Protein AF-A0A9Q3PUR8-F1 (afdb_monomer)

Mean predicted aligned error: 8.45 Å

Solvent-accessible surface area (backbone atoms only — not comparable to full-atom values): 9361 Å² total; per-residue (Å²): 135,86,83,77,84,82,83,82,76,74,45,53,36,51,44,76,23,53,76,87,73,49,59,43,54,60,54,45,49,64,46,50,73,74,69,65,53,98,84,60,21,35,36,41,41,27,44,45,61,39,35,36,65,84,33,21,39,90,88,50,80,65,64,42,73,65,40,56,51,46,53,49,50,40,44,79,65,50,29,41,82,53,46,54,60,47,47,62,22,33,48,46,96,86,70,50,68,38,25,28,59,42,31,33,28,25,71,54,30,54,72,45,43,66,51,48,43,70,44,85,82,46,92,85,50,51,52,34,51,76,47,77,39,65,42,72,89,78,52,91,77,77,80,71,84,70,74,78,80,78,61,73,52,66,81,81,73,132

Organism: NCBI:txid1389203

InterPro domains:
  IPR005135 Endonuclease/exonuclease/phosphatase [PF14529] (13-131)
  IPR036691 Endonuclease/exonuclease/phosphatase superfamily [G3DSA:3.60.10.10] (1-133)
  IPR036691 Endonuclease/exonuclease/phosphatase superfamily [SSF56219] (8-136)

Secondary structure (DSSP, 8-state):
------PPP-EEEEEE--TTT-HHHHHHHHHHHHH--SSS-EEEEEE-----TTTSPTT-----HHHHHHHHHHHHTTEEE-SPTT--SEE-TTS-EE--EEEEEETTGGGTEEEEEEE---SS-SB-EEEEEE-GGGS----SS-------EES---

Radius of gyration: 16.86 Å; Cα contacts (8 Å, |Δi|>4): 275; chains: 1; bounding box: 52×32×46 Å

Sequence (158 aa):
MKIKEITQKLTLKSIYNPPSTFEAIETLHQKLITINTRDEPIILGMDSNLHHRLWNSKGYHHENSQARHLIQTCGSRGFKLISPRHVPTFLGPTGAAATIDLSWANNQALKLLSSSETQLKNHSSDHQSIILNPSLDKTAIQTKESHIKMRLDKLNEK

Structure (mmCIF, N/CA/C/O backbone):
data_AF-A0A9Q3PUR8-F1
#
_entry.id   AF-A0A9Q3PUR8-F1
#
loop_
_atom_site.group_PDB
_atom_site.id
_atom_site.type_symbol
_atom_site.label_atom_id
_atom_site.label_alt_id
_atom_site.label_comp_id
_atom_site.label_asym_id
_atom_site.label_entity_id
_atom_site.label_seq_id
_atom_site.pdbx_PDB_ins_code
_atom_site.Cartn_x
_atom_site.Cartn_y
_atom_site.Cartn_z
_atom_site.occupancy
_atom_site.B_iso_or_equiv
_atom_site.auth_seq_id
_atom_site.auth_comp_id
_atom_site.auth_asym_id
_atom_site.auth_atom_id
_atom_site.pdbx_PDB_model_num
ATOM 1 N N . MET A 1 1 ? -34.869 13.297 24.226 1.00 44.16 1 MET A N 1
ATOM 2 C CA . MET A 1 1 ? -33.989 12.193 23.782 1.00 44.16 1 MET A CA 1
ATOM 3 C C . MET A 1 1 ? -32.744 12.810 23.151 1.00 44.16 1 MET A C 1
ATOM 5 O O . MET A 1 1 ? -32.886 13.482 22.141 1.00 44.16 1 MET A O 1
ATOM 9 N N . LYS A 1 2 ? -31.560 12.710 23.775 1.00 37.75 2 LYS A N 1
ATOM 10 C CA . LYS A 1 2 ? -30.312 13.221 23.175 1.00 37.75 2 LYS A CA 1
ATOM 11 C C . LYS A 1 2 ? -29.783 12.162 22.212 1.00 37.75 2 LYS A C 1
ATOM 13 O O . LYS A 1 2 ? -29.414 11.079 22.656 1.00 37.75 2 LYS A O 1
ATOM 18 N N . ILE A 1 3 ? -29.776 12.463 20.917 1.00 45.84 3 ILE A N 1
ATOM 19 C CA . ILE A 1 3 ? -29.067 11.646 19.931 1.00 45.84 3 ILE A CA 1
ATOM 20 C C . ILE A 1 3 ? -27.580 11.810 20.244 1.00 45.84 3 ILE A C 1
ATOM 22 O O . ILE A 1 3 ? -27.059 12.923 20.244 1.00 45.84 3 ILE A O 1
ATOM 26 N N . LYS A 1 4 ? -26.923 10.711 20.616 1.00 44.47 4 LYS A N 1
ATOM 27 C CA . LYS A 1 4 ? -25.485 10.693 20.870 1.00 44.47 4 LYS A CA 1
ATOM 28 C C . LYS A 1 4 ? -24.811 10.562 19.511 1.00 44.47 4 LYS A C 1
ATOM 30 O O . LYS A 1 4 ? -24.944 9.528 18.864 1.00 44.47 4 LYS A O 1
ATOM 35 N N . GLU A 1 5 ? -24.157 11.621 19.059 1.00 52.34 5 GLU A N 1
ATOM 36 C CA . GLU A 1 5 ? -23.363 11.587 17.837 1.00 52.34 5 GLU A CA 1
ATOM 37 C C . GLU A 1 5 ? -22.209 10.592 18.037 1.00 52.34 5 GLU A C 1
ATOM 39 O O . GLU A 1 5 ? -21.420 10.718 18.976 1.00 52.34 5 GLU A O 1
ATOM 44 N N . ILE A 1 6 ? -22.164 9.541 17.216 1.00 56.09 6 ILE A N 1
ATOM 45 C CA . ILE A 1 6 ? -21.069 8.567 17.225 1.00 56.09 6 ILE A CA 1
ATOM 46 C C . ILE A 1 6 ? -20.087 9.008 16.146 1.00 56.09 6 ILE A C 1
ATOM 48 O O . ILE A 1 6 ? -20.258 8.704 14.968 1.00 56.09 6 ILE A O 1
ATOM 52 N N . THR A 1 7 ? -19.056 9.744 16.549 1.00 63.28 7 THR A N 1
ATOM 53 C CA . THR A 1 7 ? -17.938 10.085 15.669 1.00 63.28 7 THR A CA 1
ATOM 54 C C . THR A 1 7 ? -16.957 8.919 15.638 1.00 63.28 7 THR A C 1
ATOM 56 O O . THR A 1 7 ? -16.411 8.533 16.673 1.00 63.28 7 THR A O 1
ATOM 59 N N . GLN A 1 8 ? -16.704 8.362 14.455 1.00 68.38 8 GLN A N 1
ATOM 60 C CA . GLN A 1 8 ? -15.686 7.332 14.275 1.00 68.38 8 GLN A CA 1
ATOM 61 C C . GLN A 1 8 ? -14.421 7.950 13.677 1.00 68.38 8 GLN A C 1
ATOM 63 O O . GLN A 1 8 ? -14.462 8.588 12.628 1.00 68.38 8 GLN A O 1
ATOM 68 N N . LYS A 1 9 ? -13.290 7.784 14.367 1.00 80.31 9 LYS A N 1
ATOM 69 C CA . LYS A 1 9 ? -11.983 8.275 13.921 1.00 80.31 9 LYS A CA 1
ATOM 70 C C . LYS A 1 9 ? -11.337 7.254 12.983 1.00 80.31 9 LYS A C 1
ATOM 72 O O . LYS A 1 9 ? -11.272 6.075 13.317 1.00 80.31 9 LYS A O 1
ATOM 77 N N . LEU A 1 10 ? -10.820 7.722 11.850 1.00 85.06 10 LEU A N 1
ATOM 78 C CA . LEU A 1 10 ? -9.977 6.959 10.931 1.00 85.06 10 LEU A CA 1
ATOM 79 C C . LEU A 1 10 ? -8.599 7.617 10.864 1.00 85.06 10 LEU A C 1
ATOM 81 O O . LEU A 1 10 ? -8.502 8.825 10.648 1.00 85.06 10 LEU A O 1
ATOM 85 N N . THR A 1 11 ? -7.544 6.826 11.035 1.00 88.75 11 THR A N 1
ATOM 86 C CA . THR A 1 11 ? -6.159 7.302 10.984 1.00 88.75 11 THR A CA 1
ATOM 87 C C . THR A 1 11 ? -5.502 6.882 9.676 1.00 88.75 11 THR A C 1
ATOM 89 O O . THR A 1 11 ? -5.469 5.701 9.335 1.00 88.75 11 THR A O 1
ATOM 92 N N . LEU A 1 12 ? -4.950 7.857 8.952 1.00 89.62 12 LEU A N 1
ATOM 93 C CA . LEU A 1 12 ? -4.173 7.643 7.734 1.00 89.62 12 LEU A CA 1
ATOM 94 C C . LEU A 1 12 ? -2.696 7.907 8.024 1.00 89.62 12 LEU A C 1
ATOM 96 O O . LEU A 1 12 ? -2.339 8.979 8.508 1.00 89.62 12 LEU A O 1
ATOM 100 N N . LYS A 1 13 ? -1.834 6.948 7.695 1.00 90.12 13 LYS A N 1
ATOM 101 C CA . LYS A 1 13 ? -0.378 7.104 7.763 1.00 90.12 13 LYS A CA 1
ATOM 102 C C . LYS A 1 13 ? 0.197 7.039 6.358 1.00 90.12 13 LYS A C 1
ATOM 104 O O . LYS A 1 13 ? -0.084 6.090 5.632 1.00 90.12 13 LYS A O 1
ATOM 109 N N . SER A 1 14 ? 0.981 8.049 5.993 1.00 91.31 14 SER A N 1
ATOM 110 C CA . SER A 1 14 ? 1.667 8.122 4.702 1.00 91.31 14 SER A CA 1
ATOM 111 C C . SER A 1 14 ? 3.110 7.645 4.850 1.00 91.31 14 SER A C 1
ATOM 113 O O . SER A 1 14 ? 3.808 8.037 5.792 1.00 91.31 14 SER A O 1
ATOM 115 N N . ILE A 1 15 ? 3.538 6.772 3.943 1.00 92.81 15 ILE A N 1
ATOM 116 C CA . ILE A 1 15 ? 4.859 6.147 3.928 1.00 92.81 15 ILE A CA 1
ATOM 117 C C . ILE A 1 15 ? 5.484 6.400 2.560 1.00 92.81 15 ILE A C 1
ATOM 119 O O . ILE A 1 15 ? 4.868 6.155 1.529 1.00 92.81 15 ILE A O 1
ATOM 123 N N . TYR A 1 16 ? 6.727 6.857 2.558 1.00 93.81 16 TYR A N 1
ATOM 124 C CA . TYR A 1 16 ? 7.544 6.914 1.355 1.00 93.81 16 TYR A CA 1
ATOM 125 C C . TYR A 1 16 ? 8.736 5.989 1.551 1.00 93.81 16 TYR A C 1
ATOM 127 O O . TYR A 1 16 ? 9.491 6.158 2.515 1.00 93.81 16 TYR A O 1
ATOM 135 N N . ASN A 1 17 ? 8.875 5.006 0.667 1.00 94.06 17 ASN A N 1
ATOM 136 C CA . ASN A 1 17 ? 9.974 4.058 0.676 1.00 94.06 17 ASN A CA 1
ATOM 137 C C . ASN A 1 17 ? 10.924 4.368 -0.489 1.00 94.06 17 ASN A C 1
ATOM 139 O O . ASN A 1 17 ? 10.534 4.161 -1.636 1.00 94.06 17 ASN A O 1
ATOM 143 N N . PRO A 1 18 ? 12.153 4.853 -0.238 1.00 91.06 18 PRO A N 1
ATOM 144 C CA . PRO A 1 18 ? 13.065 5.228 -1.313 1.00 91.06 18 PRO A CA 1
ATOM 145 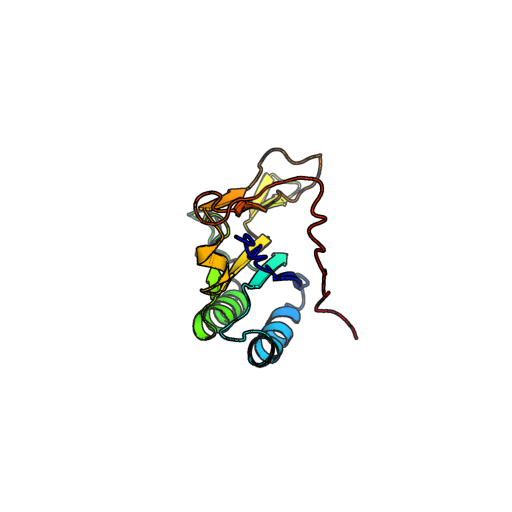C C . PRO A 1 18 ? 13.417 4.033 -2.222 1.00 91.06 18 PRO A C 1
ATOM 147 O O . PRO A 1 18 ? 13.729 2.957 -1.698 1.00 91.06 18 PRO A O 1
ATOM 150 N N . PRO A 1 19 ? 13.453 4.211 -3.558 1.00 88.19 19 PRO A N 1
ATOM 151 C CA . PRO A 1 19 ? 13.620 3.117 -4.525 1.00 88.19 19 PRO A CA 1
ATOM 152 C C . PRO A 1 19 ? 14.977 2.400 -4.468 1.00 88.19 19 PRO A C 1
ATOM 154 O O . PRO A 1 19 ? 15.106 1.299 -4.995 1.00 88.19 19 PRO A O 1
ATOM 157 N N . SER A 1 20 ? 15.993 3.005 -3.843 1.00 87.56 20 SER A N 1
ATOM 158 C CA . SER A 1 20 ? 17.355 2.450 -3.800 1.00 87.56 20 SER A CA 1
ATOM 159 C C . SER A 1 20 ? 17.685 1.709 -2.505 1.00 87.56 20 SER A C 1
ATOM 161 O O . SER A 1 20 ? 18.515 0.804 -2.518 1.00 87.56 20 SER A O 1
ATOM 163 N N . THR A 1 21 ? 17.090 2.104 -1.376 1.00 88.75 21 THR A N 1
ATOM 164 C CA . THR A 1 21 ? 17.478 1.597 -0.044 1.00 88.75 21 THR A CA 1
ATOM 165 C C . THR A 1 21 ? 16.411 0.718 0.590 1.00 88.75 21 THR A C 1
ATOM 167 O O . THR A 1 21 ? 16.736 -0.176 1.367 1.00 88.75 21 THR A O 1
ATOM 170 N N . PHE A 1 22 ? 15.139 0.966 0.270 1.00 90.44 22 PHE A N 1
ATOM 171 C CA . PHE A 1 22 ? 13.982 0.312 0.875 1.00 90.44 22 PHE A CA 1
ATOM 172 C C . PHE A 1 22 ? 13.940 0.347 2.421 1.00 90.44 22 PHE A C 1
ATOM 174 O O . PHE A 1 22 ? 13.305 -0.496 3.060 1.00 90.44 22 PHE A O 1
ATOM 181 N N . GLU A 1 23 ? 14.616 1.320 3.040 1.00 88.88 23 GLU A N 1
ATOM 182 C CA . GLU A 1 23 ? 14.799 1.412 4.499 1.00 88.88 23 GLU A CA 1
ATOM 183 C C . GLU A 1 23 ? 13.487 1.639 5.272 1.00 88.88 23 GLU A C 1
ATOM 185 O O . GLU A 1 23 ? 13.380 1.310 6.460 1.00 88.88 23 GLU A O 1
ATOM 190 N N . ALA A 1 24 ? 12.452 2.156 4.601 1.00 90.19 24 ALA A N 1
ATOM 191 C CA . ALA A 1 24 ? 11.165 2.406 5.237 1.00 90.19 24 ALA A CA 1
ATOM 192 C C . ALA A 1 24 ? 10.452 1.100 5.619 1.00 90.19 24 ALA A C 1
ATOM 194 O O . ALA A 1 24 ? 9.626 1.113 6.529 1.00 90.19 24 ALA A O 1
ATOM 195 N N . ILE A 1 25 ? 10.782 -0.032 4.982 1.00 90.75 25 ILE A N 1
ATOM 196 C CA . ILE A 1 25 ? 10.173 -1.335 5.291 1.00 90.75 25 ILE A CA 1
ATOM 197 C C . ILE A 1 25 ? 10.591 -1.837 6.672 1.00 90.75 25 ILE A C 1
ATOM 199 O O . ILE A 1 25 ? 9.741 -2.293 7.438 1.00 90.75 25 ILE A O 1
ATOM 203 N N . GLU A 1 26 ? 11.871 -1.705 7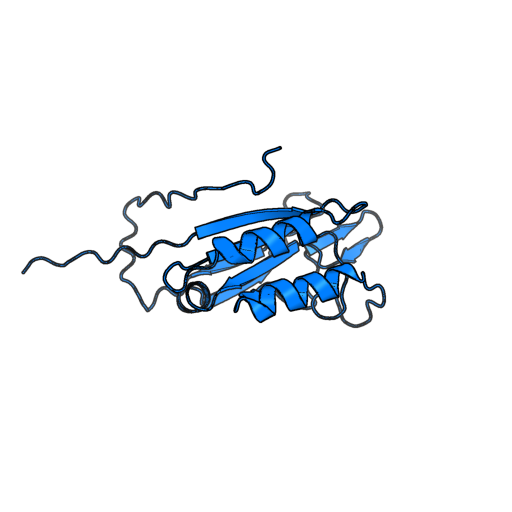.019 1.00 88.19 26 GLU A N 1
ATOM 204 C CA . GLU A 1 26 ? 12.362 -2.083 8.348 1.00 88.19 26 GLU A CA 1
ATOM 205 C C . GLU A 1 26 ? 11.801 -1.139 9.416 1.00 88.19 26 GLU A C 1
ATOM 207 O O . GLU A 1 26 ? 11.260 -1.574 10.432 1.00 88.19 26 GLU A O 1
ATOM 212 N N . THR A 1 27 ? 11.814 0.167 9.141 1.00 89.69 27 THR A N 1
ATOM 213 C CA . THR A 1 27 ? 11.205 1.163 10.034 1.00 89.69 27 THR A CA 1
ATOM 214 C C . THR A 1 27 ? 9.720 0.869 10.273 1.00 89.69 27 THR A C 1
ATOM 216 O O . THR A 1 27 ? 9.236 0.940 11.407 1.00 89.69 27 THR A O 1
ATOM 219 N N . LEU A 1 28 ? 8.986 0.500 9.220 1.00 90.62 28 LEU A N 1
ATOM 220 C CA . LEU A 1 28 ? 7.581 0.117 9.310 1.00 90.62 28 LEU A CA 1
ATOM 221 C C . LEU A 1 28 ? 7.395 -1.150 10.150 1.00 90.62 28 LEU A C 1
ATOM 223 O O . LEU A 1 28 ? 6.469 -1.192 10.960 1.00 90.62 28 LEU A O 1
ATOM 227 N N . HIS A 1 29 ? 8.265 -2.152 9.997 1.00 89.81 29 HIS A N 1
ATOM 228 C CA . HIS A 1 29 ? 8.234 -3.373 10.800 1.00 89.81 29 HIS A CA 1
ATOM 229 C C . HIS A 1 29 ? 8.319 -3.068 12.298 1.00 89.81 29 HIS A C 1
ATOM 231 O O . HIS A 1 29 ? 7.442 -3.484 13.060 1.00 89.81 29 HIS A O 1
ATOM 237 N N . GLN A 1 30 ? 9.305 -2.264 12.701 1.00 87.19 30 GLN A N 1
ATOM 238 C CA . GLN A 1 30 ? 9.493 -1.880 14.102 1.00 87.19 30 GLN A CA 1
ATOM 239 C C . GLN A 1 30 ? 8.318 -1.048 14.634 1.00 87.19 30 GLN A C 1
ATOM 241 O O . GLN A 1 30 ? 7.820 -1.287 15.736 1.00 87.19 30 GLN A O 1
ATOM 246 N N . LYS A 1 31 ? 7.812 -0.096 13.838 1.00 86.94 31 LYS A N 1
ATOM 247 C CA . LYS A 1 31 ? 6.717 0.790 14.266 1.00 86.94 31 LYS A CA 1
ATOM 248 C C . LYS A 1 31 ? 5.356 0.093 14.293 1.00 86.94 31 LYS A C 1
ATOM 250 O O . LYS A 1 31 ? 4.552 0.397 15.169 1.00 86.94 31 LYS A O 1
ATOM 255 N N . LEU A 1 32 ? 5.071 -0.859 13.399 1.00 85.62 32 LEU A N 1
ATOM 256 C CA . LEU A 1 32 ? 3.776 -1.562 13.366 1.00 85.62 32 LEU A CA 1
ATOM 257 C C . LEU A 1 32 ? 3.463 -2.334 14.647 1.00 85.62 32 LEU A C 1
ATOM 259 O O . LEU A 1 32 ? 2.288 -2.530 14.962 1.00 85.62 32 LEU A O 1
ATOM 263 N N . ILE A 1 33 ? 4.495 -2.725 15.395 1.00 78.81 33 ILE A N 1
ATOM 264 C CA . ILE A 1 33 ? 4.359 -3.332 16.722 1.00 78.81 33 ILE A CA 1
ATOM 265 C C . ILE A 1 33 ? 3.616 -2.394 17.677 1.00 78.81 33 ILE A C 1
ATOM 267 O O . ILE A 1 33 ? 2.788 -2.858 18.458 1.00 78.81 33 ILE A O 1
ATOM 271 N N . THR A 1 34 ? 3.890 -1.092 17.605 1.00 79.56 34 THR A N 1
ATOM 272 C CA . THR A 1 34 ? 3.383 -0.102 18.561 1.00 79.56 34 THR A CA 1
ATOM 273 C C . THR A 1 34 ? 2.152 0.642 18.051 1.00 79.56 34 THR A C 1
ATOM 275 O O . THR A 1 34 ? 1.299 1.013 18.853 1.00 79.56 34 THR A O 1
ATOM 278 N N . ILE A 1 35 ? 2.021 0.844 16.733 1.00 77.75 35 ILE A N 1
ATOM 279 C CA . ILE A 1 35 ? 0.928 1.660 16.176 1.00 77.75 35 ILE A CA 1
ATOM 280 C C . ILE A 1 35 ? -0.380 0.893 15.972 1.00 77.75 35 ILE A C 1
ATOM 282 O O . ILE A 1 35 ? -1.436 1.515 15.915 1.00 77.75 35 ILE A O 1
ATOM 286 N N . ASN A 1 36 ? -0.344 -0.433 15.830 1.00 79.19 36 ASN A N 1
ATOM 287 C CA . ASN A 1 36 ? -1.545 -1.208 15.533 1.00 79.19 36 ASN A CA 1
ATOM 288 C C . ASN A 1 36 ? -2.243 -1.679 16.809 1.00 79.19 36 ASN A C 1
ATOM 290 O O . ASN A 1 36 ? -2.103 -2.827 17.240 1.00 79.19 36 ASN A O 1
ATOM 294 N N . THR A 1 37 ? -3.010 -0.774 17.406 1.00 74.31 37 THR A N 1
ATOM 295 C CA . THR A 1 37 ? -3.915 -1.107 18.506 1.00 74.31 37 THR A CA 1
ATOM 296 C C . THR A 1 37 ? -5.172 -1.796 17.963 1.00 74.31 37 THR A C 1
ATOM 298 O O . THR A 1 37 ? -5.528 -1.662 16.792 1.00 74.31 37 THR A O 1
ATOM 301 N N . ARG A 1 38 ? -5.869 -2.571 18.803 1.00 74.00 38 ARG A N 1
ATOM 302 C CA . ARG A 1 38 ? -7.084 -3.297 18.378 1.00 74.00 38 ARG A CA 1
ATOM 303 C C . ARG A 1 38 ? -8.288 -2.379 18.130 1.00 74.00 38 ARG A C 1
ATOM 305 O O . ARG A 1 38 ? -9.261 -2.820 17.514 1.00 74.00 38 ARG A O 1
ATOM 312 N N . ASP A 1 39 ? -8.200 -1.126 18.566 1.00 81.19 39 ASP A N 1
ATOM 313 C CA . ASP A 1 39 ? -9.345 -0.225 18.692 1.00 81.19 39 ASP A CA 1
ATOM 314 C C . ASP A 1 39 ? -9.343 0.914 17.665 1.00 81.19 39 ASP A C 1
ATOM 316 O O . ASP A 1 39 ? -10.383 1.530 17.438 1.00 81.19 39 ASP A O 1
ATOM 320 N N . GLU A 1 40 ? -8.216 1.176 16.994 1.00 86.69 40 GLU A N 1
ATOM 321 C CA . GLU A 1 40 ? -8.106 2.271 16.027 1.00 86.69 40 GLU A CA 1
ATOM 322 C C . GLU A 1 40 ? -8.182 1.771 14.569 1.00 86.69 40 GLU A C 1
ATOM 324 O O . GLU A 1 40 ? -7.390 0.918 14.160 1.00 86.69 40 GLU A O 1
ATOM 329 N N . PRO A 1 41 ? -9.103 2.300 13.742 1.00 90.44 41 PRO A N 1
ATOM 330 C CA . PRO A 1 41 ? -9.080 2.123 12.292 1.00 90.44 41 PRO A CA 1
ATOM 331 C C . PRO A 1 41 ? -7.855 2.813 11.679 1.00 90.44 41 PRO A C 1
ATOM 333 O O . PRO A 1 41 ? -7.734 4.036 11.750 1.00 90.44 41 PRO A O 1
ATOM 336 N N . ILE A 1 42 ? -6.958 2.037 11.061 1.00 92.50 42 ILE A N 1
ATOM 337 C CA . ILE A 1 42 ? -5.723 2.551 10.451 1.00 92.50 42 ILE A CA 1
ATOM 338 C C . ILE A 1 42 ? -5.628 2.131 8.986 1.00 92.50 42 ILE A C 1
ATOM 340 O O . ILE A 1 42 ? -5.775 0.951 8.651 1.00 92.50 42 ILE A O 1
ATOM 344 N N . ILE A 1 43 ? -5.305 3.105 8.138 1.00 94.50 43 ILE A N 1
ATOM 345 C CA . ILE A 1 43 ? -4.897 2.917 6.747 1.00 94.50 43 ILE A CA 1
ATOM 346 C C . ILE A 1 43 ? -3.448 3.380 6.598 1.00 94.50 43 ILE A C 1
ATOM 348 O O . ILE A 1 43 ? -3.075 4.457 7.062 1.00 94.50 43 ILE A O 1
ATOM 352 N N . LEU A 1 44 ? -2.634 2.564 5.940 1.00 95.44 44 LEU A N 1
ATOM 353 C CA . LEU A 1 44 ? -1.289 2.908 5.499 1.00 95.44 44 LEU A CA 1
ATOM 354 C C . LEU A 1 44 ? -1.357 3.175 3.996 1.00 95.44 44 LEU A C 1
ATOM 356 O O . LEU A 1 44 ? -1.630 2.248 3.236 1.00 95.44 44 LEU A O 1
ATOM 360 N N . GLY A 1 45 ? -1.131 4.415 3.579 1.00 95.69 45 GLY A N 1
ATOM 361 C CA . GLY A 1 45 ? -0.877 4.763 2.183 1.00 95.69 45 GLY A CA 1
ATOM 362 C C . GLY A 1 45 ? 0.626 4.827 1.961 1.00 95.69 45 GLY A C 1
ATOM 363 O O . GLY A 1 45 ? 1.340 5.395 2.788 1.00 95.69 45 GLY A O 1
ATOM 364 N N . MET A 1 46 ? 1.120 4.216 0.892 1.00 95.00 46 MET A N 1
ATOM 365 C CA . MET A 1 46 ? 2.552 4.073 0.688 1.00 95.00 46 MET A CA 1
ATOM 366 C C . MET A 1 46 ? 2.933 4.194 -0.776 1.00 95.00 46 MET A C 1
ATOM 368 O O . MET A 1 46 ? 2.463 3.391 -1.571 1.00 95.00 46 MET A O 1
ATOM 372 N N . ASP A 1 47 ? 3.868 5.084 -1.088 1.00 95.50 47 ASP A N 1
ATOM 373 C CA . ASP A 1 47 ? 4.715 4.910 -2.267 1.00 95.50 47 ASP A CA 1
ATOM 374 C C . ASP A 1 47 ? 5.817 3.917 -1.883 1.00 95.50 47 ASP A C 1
ATOM 376 O O . ASP A 1 47 ? 6.729 4.224 -1.105 1.00 95.50 47 ASP A O 1
ATOM 380 N N . SER A 1 48 ? 5.647 2.667 -2.314 1.00 96.06 48 SER A N 1
ATOM 381 C CA . SER A 1 48 ? 6.494 1.570 -1.853 1.00 96.06 48 SER A CA 1
ATOM 382 C C . SER A 1 48 ? 7.765 1.438 -2.669 1.00 96.06 48 SER A C 1
ATOM 384 O O . SER A 1 48 ? 8.720 0.858 -2.161 1.00 96.06 48 SER A O 1
ATOM 386 N N . ASN A 1 49 ? 7.780 1.898 -3.922 1.00 96.25 49 ASN A N 1
ATOM 387 C CA . ASN A 1 49 ? 8.829 1.575 -4.894 1.00 96.25 49 ASN A CA 1
ATOM 388 C C . ASN A 1 49 ? 9.188 0.070 -4.973 1.00 96.25 49 ASN A C 1
ATOM 390 O O . ASN A 1 49 ? 10.276 -0.296 -5.414 1.00 96.25 49 ASN A O 1
ATOM 394 N N . LEU A 1 50 ? 8.288 -0.820 -4.534 1.00 96.56 50 LEU A N 1
ATOM 395 C CA . LEU A 1 50 ? 8.506 -2.262 -4.501 1.00 96.56 50 LEU A CA 1
ATOM 396 C C . LEU A 1 50 ? 7.681 -2.953 -5.575 1.00 96.56 50 LEU A C 1
ATOM 398 O O . LEU A 1 50 ? 6.480 -2.730 -5.738 1.00 96.56 50 LEU A O 1
ATOM 402 N N . HIS A 1 51 ? 8.316 -3.900 -6.248 1.00 96.19 51 HIS A N 1
ATOM 403 C CA . HIS A 1 51 ? 7.683 -4.737 -7.244 1.00 96.19 51 HIS A CA 1
ATOM 404 C C . HIS A 1 51 ? 7.365 -6.120 -6.679 1.00 96.19 51 HIS A C 1
ATOM 406 O O . HIS A 1 51 ? 8.205 -6.763 -6.047 1.00 96.19 51 HIS A O 1
ATOM 412 N N . HIS A 1 52 ? 6.143 -6.593 -6.929 1.00 96.56 52 HIS A N 1
ATOM 413 C CA . HIS A 1 52 ? 5.731 -7.959 -6.623 1.00 96.56 52 HIS A CA 1
ATOM 414 C C . HIS A 1 52 ? 4.520 -8.373 -7.462 1.00 96.56 52 HIS A C 1
ATOM 416 O O . HIS A 1 52 ? 3.611 -7.573 -7.698 1.00 96.56 52 HIS A O 1
ATOM 422 N N . ARG A 1 53 ? 4.436 -9.654 -7.838 1.00 94.75 53 ARG A N 1
ATOM 423 C CA . ARG A 1 53 ? 3.313 -10.209 -8.626 1.00 94.75 53 ARG A CA 1
ATOM 424 C C . ARG A 1 53 ? 1.939 -10.117 -7.953 1.00 94.75 53 ARG A C 1
ATOM 426 O O . ARG A 1 53 ? 0.917 -10.311 -8.601 1.00 94.75 53 ARG A O 1
ATOM 433 N N . LEU A 1 54 ? 1.908 -9.884 -6.637 1.00 94.69 54 LEU A N 1
ATOM 434 C CA . LEU A 1 54 ? 0.659 -9.744 -5.877 1.00 94.69 54 LEU A CA 1
ATOM 435 C C . LEU A 1 54 ? -0.112 -8.478 -6.274 1.00 94.69 54 LEU A C 1
ATOM 437 O O . LEU A 1 54 ? -1.336 -8.472 -6.170 1.00 94.69 54 LEU A O 1
ATOM 441 N N . TRP A 1 55 ? 0.594 -7.429 -6.699 1.00 96.06 55 TRP A N 1
ATOM 442 C CA . TRP A 1 55 ? -0.006 -6.140 -7.038 1.00 96.06 55 TRP A CA 1
ATOM 443 C C . TRP A 1 55 ? 0.327 -5.662 -8.448 1.00 96.06 55 TRP A C 1
ATOM 445 O O . TRP A 1 55 ? -0.539 -5.053 -9.060 1.00 96.06 55 TRP A O 1
ATOM 455 N N . ASN A 1 56 ? 1.502 -5.975 -9.001 1.00 95.81 56 ASN A N 1
ATOM 456 C CA . ASN A 1 56 ? 1.810 -5.637 -10.393 1.00 95.81 56 ASN A CA 1
ATOM 457 C C . ASN A 1 56 ? 0.942 -6.423 -11.380 1.00 95.81 56 ASN A C 1
ATOM 459 O O . ASN A 1 56 ? 0.425 -7.493 -11.057 1.00 95.81 56 ASN A O 1
ATOM 463 N N . SER A 1 57 ? 0.817 -5.909 -12.604 1.00 91.81 57 SER A N 1
ATOM 464 C CA . SER A 1 57 ? 0.106 -6.552 -13.714 1.00 91.81 57 SER A CA 1
ATOM 465 C C . SER A 1 57 ? 0.526 -8.009 -13.935 1.00 91.81 57 SER A C 1
ATOM 467 O O . SER A 1 57 ? 1.670 -8.401 -13.696 1.00 91.81 57 SER A O 1
ATOM 469 N N . LYS A 1 58 ? -0.406 -8.831 -14.431 1.00 87.19 58 LYS A N 1
ATOM 470 C CA . LYS A 1 58 ? -0.094 -10.210 -14.836 1.00 87.19 58 LYS A CA 1
ATOM 471 C C . LYS A 1 58 ? 1.014 -10.187 -15.898 1.00 87.19 58 LYS A C 1
ATOM 473 O O . LYS A 1 58 ? 0.937 -9.406 -16.837 1.00 87.19 58 LYS A O 1
ATOM 478 N N . GLY A 1 59 ? 2.034 -11.029 -15.734 1.00 85.00 59 GLY A N 1
ATOM 479 C CA . GLY A 1 59 ? 3.221 -11.045 -16.602 1.00 85.00 59 GLY A CA 1
ATOM 480 C C . GLY A 1 59 ? 4.359 -10.122 -16.150 1.00 85.00 59 GLY A C 1
ATOM 481 O O . GLY A 1 59 ? 5.425 -10.138 -16.752 1.00 85.00 59 GLY A O 1
ATOM 482 N N . TYR A 1 60 ? 4.189 -9.351 -15.071 1.00 87.75 60 TYR A N 1
ATOM 483 C CA . TYR A 1 60 ? 5.302 -8.619 -14.468 1.00 87.75 60 TYR A CA 1
ATOM 484 C C . TYR A 1 60 ? 6.186 -9.578 -13.658 1.00 87.75 60 TYR A C 1
ATOM 486 O O . TYR A 1 60 ? 5.749 -10.130 -12.646 1.00 87.75 60 TYR A O 1
ATOM 494 N N . HIS A 1 61 ? 7.424 -9.791 -14.105 1.00 86.56 61 HIS A N 1
ATOM 495 C CA . HIS A 1 61 ? 8.314 -10.815 -13.540 1.00 86.56 61 HIS A CA 1
ATOM 496 C C . HIS A 1 61 ? 9.289 -10.298 -12.476 1.00 86.56 61 HIS A C 1
ATOM 498 O O . HIS A 1 61 ? 9.842 -11.095 -11.722 1.00 86.56 61 HIS A O 1
ATOM 504 N N . HIS A 1 62 ? 9.512 -8.985 -12.400 1.00 89.94 62 HIS A N 1
ATOM 505 C CA . HIS A 1 62 ? 10.440 -8.417 -11.428 1.00 89.94 62 HIS A CA 1
ATOM 506 C C . HIS A 1 62 ? 9.809 -8.381 -10.025 1.00 89.94 62 HIS A C 1
ATOM 508 O O . HIS A 1 62 ? 8.696 -7.880 -9.839 1.00 89.94 62 HIS A O 1
ATOM 514 N N . GLU A 1 63 ? 10.531 -8.921 -9.040 1.00 93.19 63 GLU A N 1
ATOM 515 C CA . GLU A 1 63 ? 10.147 -8.927 -7.627 1.00 93.19 63 GLU A CA 1
ATOM 516 C C . GLU A 1 63 ? 11.308 -8.454 -6.745 1.00 93.19 63 GLU A C 1
ATOM 518 O O . GLU A 1 63 ? 12.422 -8.968 -6.853 1.00 93.19 63 GLU A O 1
ATOM 523 N N . ASN A 1 64 ? 11.034 -7.546 -5.807 1.00 95.12 64 ASN A N 1
ATOM 524 C CA . ASN A 1 64 ? 11.984 -7.189 -4.753 1.00 95.12 64 ASN A CA 1
ATOM 525 C C . ASN A 1 64 ? 11.824 -8.129 -3.548 1.00 95.12 64 ASN A C 1
ATOM 527 O O . ASN A 1 64 ? 10.706 -8.452 -3.142 1.00 95.12 64 ASN A O 1
ATOM 531 N N . SER A 1 65 ? 12.923 -8.534 -2.905 1.00 93.38 65 SER A N 1
ATOM 532 C CA . SER A 1 65 ? 12.858 -9.380 -1.700 1.00 93.38 65 SER A CA 1
ATOM 533 C C . SER A 1 65 ? 12.162 -8.668 -0.531 1.00 93.38 65 SER A C 1
ATOM 535 O O . SER A 1 65 ? 11.377 -9.287 0.191 1.00 93.38 65 SER A O 1
ATOM 537 N N . GLN A 1 66 ? 12.348 -7.352 -0.405 1.00 95.69 66 GLN A N 1
ATOM 538 C CA . GLN A 1 66 ? 11.693 -6.498 0.591 1.00 95.69 66 GLN A CA 1
ATOM 539 C C . GLN A 1 66 ? 10.169 -6.462 0.427 1.00 95.69 66 GLN A C 1
ATOM 541 O O . GLN A 1 66 ? 9.459 -6.272 1.412 1.00 95.69 66 GLN A O 1
ATOM 546 N N . ALA A 1 67 ? 9.641 -6.729 -0.772 1.00 96.75 67 ALA A N 1
ATOM 547 C CA . ALA A 1 67 ? 8.202 -6.853 -0.982 1.00 96.75 67 ALA A CA 1
ATOM 548 C C . ALA A 1 67 ? 7.604 -8.023 -0.189 1.00 96.75 67 ALA A C 1
ATOM 550 O O . ALA A 1 67 ? 6.517 -7.902 0.377 1.00 96.75 67 ALA A O 1
ATOM 551 N N . ARG A 1 68 ? 8.332 -9.142 -0.082 1.00 95.69 68 ARG A N 1
ATOM 552 C CA . ARG A 1 68 ? 7.907 -10.293 0.731 1.00 95.69 68 ARG A CA 1
ATOM 553 C C . ARG A 1 68 ? 7.929 -9.953 2.215 1.00 95.69 68 ARG A C 1
ATOM 555 O O . ARG A 1 68 ? 6.981 -10.290 2.923 1.00 95.69 68 ARG A O 1
ATOM 562 N N . HIS A 1 69 ? 8.961 -9.233 2.658 1.00 94.94 69 HIS A N 1
ATOM 563 C CA . HIS A 1 69 ? 9.041 -8.753 4.034 1.00 94.94 69 HIS A CA 1
ATOM 564 C C . HIS A 1 69 ? 7.874 -7.806 4.352 1.00 94.94 69 HIS A C 1
ATOM 566 O O . HIS A 1 69 ? 7.195 -8.002 5.354 1.00 94.94 69 HIS A O 1
ATOM 572 N N . LEU A 1 70 ? 7.553 -6.857 3.469 1.00 96.44 70 LEU A N 1
ATOM 573 C CA . LEU A 1 70 ? 6.391 -5.979 3.620 1.00 96.44 70 LEU A CA 1
ATOM 574 C C . LEU A 1 70 ? 5.080 -6.772 3.762 1.00 96.44 70 LEU A C 1
ATOM 576 O O . LEU A 1 70 ? 4.308 -6.516 4.685 1.00 96.44 70 LEU A O 1
ATOM 580 N N . ILE A 1 71 ? 4.842 -7.757 2.887 1.00 97.19 71 ILE A N 1
ATOM 581 C CA . ILE A 1 71 ? 3.639 -8.605 2.939 1.00 97.19 71 ILE A CA 1
ATOM 582 C C . ILE A 1 71 ? 3.535 -9.317 4.293 1.00 97.19 71 ILE A C 1
ATOM 584 O O . ILE A 1 71 ? 2.470 -9.305 4.915 1.00 97.19 71 ILE A O 1
ATOM 588 N N . GLN A 1 72 ? 4.632 -9.911 4.767 1.00 95.38 72 GLN A N 1
ATOM 589 C CA . GLN A 1 72 ? 4.673 -10.599 6.057 1.00 95.38 72 GLN A CA 1
ATOM 590 C C . GLN A 1 72 ? 4.470 -9.629 7.229 1.00 95.38 72 GLN A C 1
ATOM 592 O O . GLN A 1 72 ? 3.689 -9.909 8.141 1.00 95.38 72 GLN A O 1
ATOM 597 N N . THR A 1 73 ? 5.133 -8.476 7.195 1.00 93.12 73 THR A N 1
ATOM 598 C CA . THR A 1 73 ? 5.058 -7.433 8.221 1.00 93.12 73 THR A CA 1
ATOM 599 C C . THR A 1 73 ? 3.642 -6.879 8.356 1.00 93.12 73 THR A C 1
ATOM 601 O O . THR A 1 73 ? 3.092 -6.878 9.454 1.00 93.12 73 THR A O 1
ATOM 604 N N . CYS A 1 74 ? 2.996 -6.488 7.257 1.00 95.62 74 CYS A N 1
ATOM 605 C CA . CYS A 1 74 ? 1.611 -6.020 7.294 1.00 95.62 74 CYS A CA 1
ATOM 606 C C . CYS A 1 74 ? 0.637 -7.151 7.665 1.00 95.62 74 CYS A C 1
ATOM 608 O O . CYS A 1 74 ? -0.209 -6.982 8.548 1.00 95.62 74 CYS A O 1
ATOM 610 N N . GLY A 1 75 ? 0.777 -8.324 7.039 1.00 94.88 75 GLY A N 1
ATOM 611 C CA . GLY A 1 75 ? -0.130 -9.458 7.232 1.00 94.88 75 GLY A CA 1
ATOM 612 C C . GLY A 1 75 ? -0.125 -10.006 8.660 1.00 94.88 75 GLY A C 1
ATOM 613 O O . GLY A 1 75 ? -1.189 -10.183 9.256 1.00 94.88 75 GLY A O 1
ATOM 614 N N . SER A 1 76 ? 1.057 -10.197 9.255 1.00 92.56 76 SER A N 1
ATOM 615 C CA . SER A 1 76 ? 1.203 -10.652 10.652 1.00 92.56 76 SER A CA 1
ATOM 616 C C . SER A 1 76 ? 0.622 -9.669 11.674 1.00 92.56 76 SER A C 1
ATOM 618 O O . SER A 1 76 ? 0.323 -10.047 12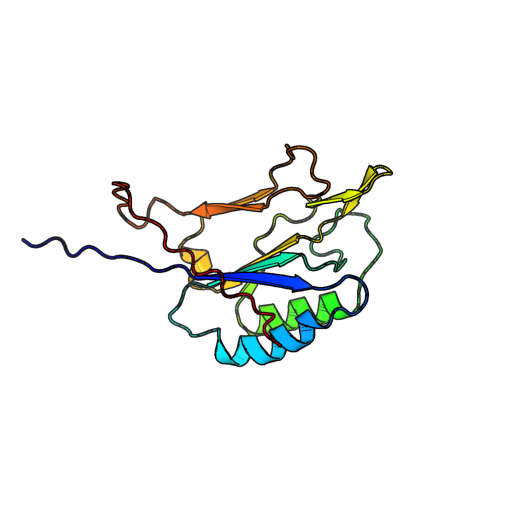.806 1.00 92.56 76 SER A O 1
ATOM 620 N N . ARG A 1 77 ? 0.411 -8.413 11.267 1.00 91.75 77 ARG A N 1
ATOM 621 C CA . ARG A 1 77 ? -0.198 -7.353 12.076 1.00 91.75 77 ARG A CA 1
ATOM 622 C C . ARG A 1 77 ? -1.659 -7.102 11.697 1.00 91.75 77 ARG A C 1
ATOM 624 O O . ARG A 1 77 ? -2.240 -6.109 12.110 1.00 91.75 77 ARG A O 1
ATOM 631 N N . GLY A 1 78 ? -2.293 -7.997 10.943 1.00 93.31 78 GLY A N 1
ATOM 632 C CA . GLY A 1 78 ? -3.718 -7.895 10.621 1.00 93.31 78 GLY A CA 1
ATOM 633 C C . GLY A 1 78 ? -4.067 -6.764 9.651 1.00 93.31 78 GLY A C 1
ATOM 634 O O . GLY A 1 78 ? -5.232 -6.366 9.585 1.00 93.31 78 GLY A O 1
ATOM 635 N N . PHE A 1 79 ? -3.084 -6.257 8.902 1.00 95.50 79 PHE A N 1
ATOM 636 C CA . PHE A 1 79 ? -3.329 -5.397 7.751 1.00 95.50 79 PHE A CA 1
ATOM 637 C C . PHE A 1 79 ? -3.564 -6.241 6.502 1.00 95.50 79 PHE A C 1
ATOM 639 O O . PHE A 1 79 ? -2.900 -7.254 6.274 1.00 95.50 79 PHE A O 1
ATOM 646 N N . LYS A 1 80 ? -4.494 -5.792 5.662 1.00 96.88 80 LYS A N 1
ATOM 647 C CA . LYS A 1 80 ? -4.753 -6.360 4.339 1.00 96.88 80 LYS A CA 1
ATOM 648 C C . LYS A 1 80 ? -4.442 -5.324 3.274 1.00 96.88 80 LYS A C 1
ATOM 650 O O . LYS A 1 80 ? -4.749 -4.149 3.453 1.00 96.88 80 LYS A O 1
ATOM 655 N N . LEU A 1 81 ? -3.856 -5.777 2.170 1.00 97.69 81 LEU A N 1
ATOM 656 C CA . LEU A 1 81 ? -3.669 -4.954 0.982 1.00 97.69 81 LEU A CA 1
ATOM 657 C C . LEU A 1 81 ? -5.045 -4.629 0.387 1.00 97.69 81 LEU A C 1
ATOM 659 O O . LEU A 1 81 ? -5.800 -5.550 0.068 1.00 97.69 81 LEU A O 1
ATOM 663 N N . ILE A 1 82 ? -5.350 -3.340 0.264 1.00 97.25 82 ILE A N 1
ATOM 664 C CA . ILE A 1 82 ? -6.616 -2.819 -0.267 1.00 97.25 82 ILE A CA 1
ATOM 665 C C . ILE A 1 82 ? -6.443 -2.036 -1.568 1.00 97.25 82 ILE A C 1
ATOM 667 O O . ILE A 1 82 ? -7.442 -1.694 -2.192 1.00 97.25 82 ILE A O 1
ATOM 671 N N . SER A 1 83 ? -5.215 -1.732 -2.000 1.00 95.44 83 SER A N 1
ATOM 672 C CA . SER A 1 83 ? -5.021 -1.173 -3.339 1.00 95.44 83 SER A CA 1
ATOM 673 C C . SER A 1 83 ? -5.476 -2.176 -4.411 1.00 95.44 83 SER A C 1
ATOM 675 O O . SER A 1 83 ? -5.316 -3.392 -4.223 1.00 95.44 83 SER A O 1
ATOM 677 N N . PRO A 1 84 ? -6.045 -1.699 -5.533 1.00 94.12 84 PRO A N 1
ATOM 678 C CA . PRO A 1 84 ? -6.409 -2.566 -6.643 1.00 94.12 84 PRO A CA 1
ATOM 679 C C . PRO A 1 84 ? -5.197 -3.351 -7.139 1.00 94.12 84 PRO A C 1
ATOM 681 O O . PRO A 1 84 ? -4.115 -2.806 -7.351 1.00 94.12 84 PRO A O 1
ATOM 684 N N . ARG A 1 85 ? -5.376 -4.658 -7.318 1.00 93.25 85 ARG A N 1
ATOM 685 C CA . ARG A 1 85 ? -4.327 -5.517 -7.870 1.00 93.25 85 ARG A CA 1
ATOM 686 C C . ARG A 1 85 ? -4.319 -5.400 -9.382 1.00 93.25 85 ARG A C 1
ATOM 688 O O . ARG A 1 85 ? -5.378 -5.345 -9.999 1.00 93.25 85 ARG A O 1
ATOM 695 N N . HIS A 1 86 ? -3.130 -5.478 -9.965 1.00 94.44 86 HIS A N 1
ATOM 696 C CA . HIS A 1 86 ? -2.907 -5.503 -11.408 1.00 94.44 86 HIS A CA 1
ATOM 697 C C . HIS A 1 86 ? -3.321 -4.211 -12.128 1.00 94.44 86 HIS A C 1
ATOM 699 O O . HIS A 1 86 ? -3.480 -4.223 -13.346 1.00 94.44 86 HIS A O 1
ATOM 705 N N . VAL A 1 87 ? -3.486 -3.112 -11.386 1.00 94.62 87 VAL A N 1
ATOM 706 C CA . VAL A 1 87 ? -3.764 -1.782 -11.933 1.00 94.62 87 VAL A CA 1
ATOM 707 C C . VAL A 1 87 ? -2.537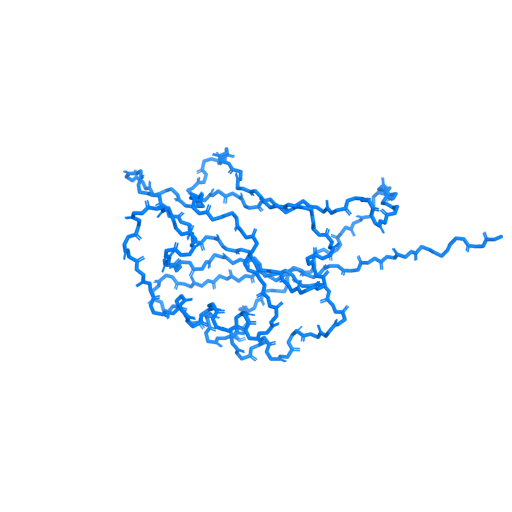 -0.904 -11.683 1.00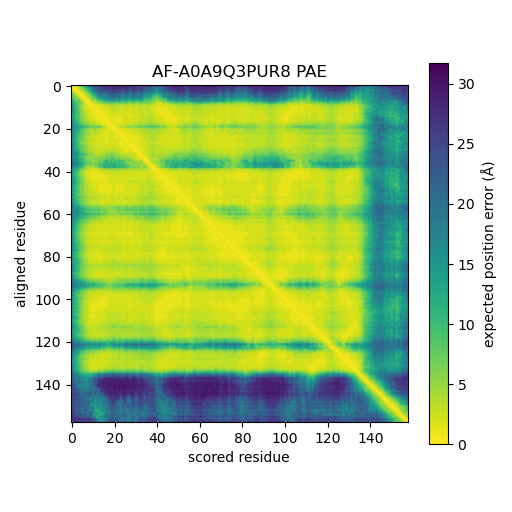 94.62 87 VAL A C 1
ATOM 709 O O . VAL A 1 87 ? -2.164 -0.719 -10.520 1.00 94.62 87 VAL A O 1
ATOM 712 N N . PRO A 1 88 ? -1.865 -0.403 -12.733 1.00 94.19 88 PRO A N 1
ATOM 713 C CA . PRO A 1 88 ? -0.686 0.437 -12.570 1.00 94.19 88 PRO A CA 1
ATOM 714 C C . PRO A 1 88 ? -0.991 1.716 -11.795 1.00 94.19 88 PRO A C 1
ATOM 716 O O . PRO A 1 88 ? -1.983 2.391 -12.066 1.00 94.19 88 PRO A O 1
ATOM 719 N N . THR A 1 89 ? -0.107 2.049 -10.862 1.00 95.31 89 THR A N 1
ATOM 720 C CA . THR A 1 89 ? -0.117 3.316 -10.125 1.00 95.31 89 THR A CA 1
ATOM 721 C C . THR A 1 89 ? 1.008 4.249 -10.546 1.00 95.31 89 THR A C 1
ATOM 723 O O . THR A 1 89 ? 0.970 5.420 -10.208 1.00 95.31 89 THR A O 1
ATOM 726 N N . PHE A 1 90 ? 1.950 3.767 -11.354 1.00 94.50 90 PHE A N 1
ATOM 727 C CA . PHE A 1 90 ? 3.031 4.543 -11.939 1.00 94.50 90 PHE A CA 1
ATOM 728 C C . PHE A 1 90 ? 3.152 4.248 -13.435 1.00 94.50 90 PHE A C 1
ATOM 730 O O . PHE A 1 90 ? 3.119 3.082 -13.853 1.00 94.50 90 PHE A O 1
ATOM 737 N N . LEU A 1 91 ? 3.313 5.306 -14.225 1.00 92.81 91 LEU A N 1
ATOM 738 C CA . LEU A 1 91 ? 3.546 5.282 -15.662 1.00 92.81 91 LEU A CA 1
ATOM 739 C C . LEU A 1 91 ? 4.878 5.975 -15.959 1.00 92.81 91 LEU A C 1
ATOM 741 O O . LEU A 1 91 ? 4.992 7.197 -15.928 1.00 92.81 91 LEU A O 1
ATOM 745 N N . GLY A 1 92 ? 5.888 5.173 -16.270 1.00 88.25 92 GLY A N 1
ATOM 746 C CA . GLY A 1 92 ? 7.203 5.645 -16.661 1.00 88.25 92 GLY A CA 1
ATOM 747 C C . GLY A 1 92 ? 7.211 6.302 -18.048 1.00 88.25 92 GLY A C 1
ATOM 748 O O . GLY A 1 92 ? 6.316 6.079 -18.868 1.00 88.25 92 GLY A O 1
ATOM 749 N N . PRO A 1 93 ? 8.276 7.054 -18.366 1.00 83.94 93 PRO A N 1
ATOM 750 C CA . PRO A 1 93 ? 8.363 7.876 -19.577 1.00 83.94 93 PRO A CA 1
ATOM 751 C C . PRO A 1 93 ? 8.314 7.073 -20.886 1.00 83.94 93 PRO A C 1
ATOM 753 O O . PRO A 1 93 ? 7.959 7.611 -21.929 1.00 83.94 93 PRO A O 1
ATOM 756 N N . THR A 1 94 ? 8.653 5.782 -20.849 1.00 86.38 94 THR A N 1
ATOM 757 C CA . THR A 1 94 ? 8.644 4.878 -22.012 1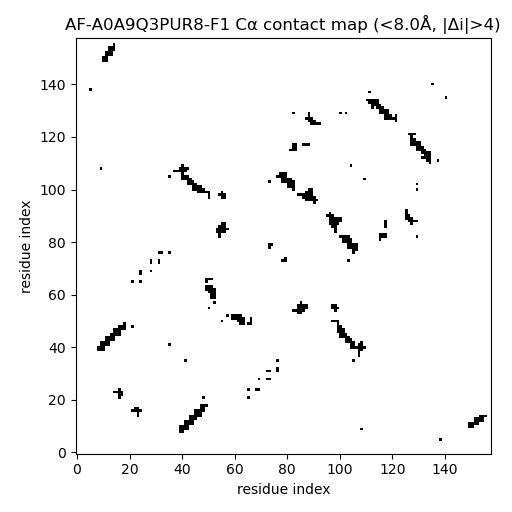.00 86.38 94 THR A CA 1
ATOM 758 C C . THR A 1 94 ? 7.359 4.052 -22.128 1.00 86.38 94 THR A C 1
ATOM 760 O O . THR A 1 94 ? 7.307 3.099 -22.903 1.00 86.38 94 THR A O 1
ATOM 763 N N . GLY A 1 95 ? 6.331 4.368 -21.335 1.00 83.00 95 GLY A N 1
ATOM 764 C CA . GLY A 1 95 ? 5.107 3.568 -21.234 1.00 83.00 95 GLY A CA 1
ATOM 765 C C . GLY A 1 95 ? 5.237 2.350 -20.315 1.00 83.00 95 GLY A C 1
ATOM 766 O O . GLY A 1 95 ? 4.299 1.562 -20.205 1.00 83.00 95 GLY A O 1
ATOM 767 N N . ALA A 1 96 ? 6.378 2.188 -19.633 1.00 87.44 96 ALA A N 1
ATOM 768 C CA . ALA A 1 96 ? 6.530 1.192 -18.580 1.00 87.44 96 ALA A CA 1
ATOM 769 C C . ALA A 1 96 ? 5.507 1.455 -17.467 1.00 87.44 96 ALA A C 1
ATOM 771 O O . ALA A 1 96 ? 5.406 2.570 -16.969 1.00 87.44 96 ALA A O 1
ATOM 772 N N . ALA A 1 97 ? 4.759 0.433 -17.064 1.00 92.62 97 ALA A N 1
ATOM 773 C CA . ALA A 1 97 ? 3.692 0.569 -16.083 1.00 92.62 97 ALA A CA 1
ATOM 774 C C . ALA A 1 97 ? 3.965 -0.338 -14.880 1.00 92.62 97 ALA A C 1
ATOM 776 O O . ALA A 1 97 ? 4.267 -1.523 -15.046 1.00 92.62 97 ALA A O 1
ATOM 777 N N . ALA A 1 98 ? 3.849 0.211 -13.674 1.00 94.69 98 ALA A N 1
ATOM 778 C CA . ALA A 1 98 ? 4.059 -0.527 -12.435 1.00 94.69 98 ALA A CA 1
ATOM 779 C C . ALA A 1 98 ? 3.009 -0.149 -11.387 1.00 94.69 98 ALA A C 1
ATOM 781 O O . ALA A 1 98 ? 2.449 0.944 -11.406 1.00 94.69 98 ALA A O 1
ATOM 782 N N . THR A 1 99 ? 2.744 -1.060 -10.460 1.00 96.56 99 THR A N 1
ATOM 783 C CA . THR A 1 99 ? 1.952 -0.805 -9.259 1.00 96.56 99 THR A CA 1
ATOM 784 C C . THR A 1 99 ? 2.932 -0.690 -8.098 1.00 96.56 99 THR A C 1
ATOM 786 O O . THR A 1 99 ? 3.427 -1.703 -7.607 1.00 96.56 99 THR A O 1
ATOM 789 N N . ILE A 1 100 ? 3.267 0.536 -7.706 1.00 95.75 100 ILE A N 1
ATOM 790 C CA . ILE A 1 100 ? 4.238 0.816 -6.635 1.00 95.75 100 ILE A CA 1
ATOM 791 C C . ILE A 1 100 ? 3.617 1.602 -5.483 1.00 95.75 100 ILE A C 1
ATOM 793 O O . ILE A 1 100 ? 4.027 1.413 -4.339 1.00 95.75 100 ILE A O 1
ATOM 797 N N . ASP A 1 101 ? 2.558 2.368 -5.736 1.00 96.88 101 ASP A N 1
ATOM 798 C CA . ASP A 1 101 ? 1.686 2.877 -4.682 1.00 96.88 101 ASP A CA 1
ATOM 799 C C . ASP A 1 101 ? 0.766 1.773 -4.145 1.00 96.88 101 ASP A C 1
ATOM 801 O O . ASP A 1 101 ? 0.047 1.108 -4.897 1.00 96.88 101 ASP A O 1
ATOM 805 N N . LEU A 1 102 ? 0.782 1.569 -2.829 1.00 97.56 102 LEU A N 1
ATOM 806 C CA . LEU A 1 102 ? 0.028 0.537 -2.128 1.00 97.56 102 LEU A CA 1
ATOM 807 C C . LEU A 1 102 ? -0.768 1.151 -0.979 1.00 97.56 102 LEU A C 1
ATOM 809 O O . LEU A 1 102 ? -0.322 2.071 -0.299 1.00 97.56 102 LEU A O 1
ATOM 813 N N . SER A 1 103 ? -1.944 0.588 -0.720 1.00 97.62 103 SER A N 1
ATOM 814 C CA . SER A 1 103 ? -2.753 0.932 0.448 1.00 97.62 103 SER A CA 1
ATOM 815 C C . SER A 1 103 ? -3.036 -0.317 1.268 1.00 97.62 103 SER A C 1
ATOM 817 O O . SER A 1 103 ? -3.442 -1.341 0.717 1.00 97.62 103 SER A O 1
ATOM 819 N N . TRP A 1 104 ? -2.846 -0.234 2.581 1.00 97.38 104 TRP A N 1
ATOM 820 C CA . TRP A 1 104 ? -3.093 -1.321 3.528 1.00 97.38 104 TRP A CA 1
ATOM 821 C C . TRP A 1 104 ? -4.067 -0.862 4.604 1.00 97.38 104 TRP A C 1
ATOM 823 O O . TRP A 1 104 ? -3.910 0.227 5.140 1.00 97.38 104 TRP A O 1
ATOM 833 N N . ALA A 1 105 ? -5.033 -1.695 4.975 1.00 96.06 105 ALA A N 1
ATOM 834 C CA . ALA A 1 105 ? -5.984 -1.385 6.040 1.00 96.06 105 ALA A CA 1
ATOM 835 C C . ALA A 1 105 ? -5.999 -2.481 7.099 1.00 96.06 105 ALA A C 1
ATOM 837 O O . ALA A 1 105 ? -6.007 -3.670 6.765 1.00 96.06 105 ALA A O 1
ATOM 838 N N . ASN A 1 106 ? -6.034 -2.089 8.371 1.00 94.94 106 ASN A N 1
ATOM 839 C CA . ASN A 1 106 ? -6.280 -3.041 9.447 1.00 94.94 106 ASN A CA 1
ATOM 840 C C . ASN A 1 106 ? -7.758 -3.462 9.491 1.00 94.94 106 ASN A C 1
ATOM 842 O O . ASN A 1 106 ? -8.631 -2.871 8.849 1.00 94.94 106 ASN A O 1
ATOM 846 N N . ASN A 1 107 ? -8.057 -4.494 10.279 1.00 91.94 107 ASN A N 1
ATOM 847 C CA . ASN A 1 107 ? -9.408 -5.054 10.372 1.00 91.94 107 ASN A CA 1
ATOM 848 C C . ASN A 1 107 ? -10.490 -4.044 10.794 1.00 91.94 107 ASN A C 1
ATOM 850 O O . ASN A 1 107 ? -11.654 -4.250 10.458 1.00 91.94 107 ASN A O 1
ATOM 854 N N . GLN A 1 108 ? -10.143 -2.979 11.524 1.00 90.25 108 GLN A N 1
ATOM 855 C CA . GLN A 1 108 ? -11.104 -1.940 11.903 1.00 90.25 108 GLN A CA 1
ATOM 856 C C . GLN A 1 108 ? -11.370 -0.974 10.745 1.00 90.25 108 GLN A C 1
ATOM 858 O O . GLN A 1 108 ? -12.530 -0.695 10.452 1.00 90.25 108 GLN A O 1
ATOM 863 N N . ALA A 1 109 ? -10.330 -0.533 10.029 1.00 91.50 109 ALA A N 1
ATOM 864 C CA . ALA A 1 109 ? -10.482 0.310 8.841 1.00 91.50 109 ALA A CA 1
ATOM 865 C C . ALA A 1 109 ? -11.260 -0.390 7.721 1.00 91.50 109 ALA A C 1
ATOM 867 O O . ALA A 1 109 ? -12.093 0.238 7.075 1.00 91.50 109 ALA A O 1
ATOM 868 N N . LEU A 1 110 ? -11.083 -1.703 7.547 1.00 92.00 110 LEU A N 1
ATOM 869 C CA . LEU A 1 110 ? -11.853 -2.482 6.568 1.00 92.00 110 LEU A CA 1
ATOM 870 C C . LEU A 1 110 ? -13.370 -2.433 6.793 1.00 92.00 110 LEU A C 1
ATOM 872 O O . LEU A 1 110 ? -14.124 -2.603 5.843 1.00 92.00 110 LEU A O 1
ATOM 876 N N . LYS A 1 111 ? -13.837 -2.191 8.024 1.00 89.50 111 LYS A N 1
ATOM 877 C CA . LYS A 1 111 ? -15.275 -2.048 8.315 1.00 89.50 111 LYS A CA 1
ATOM 878 C C . LYS A 1 111 ? -15.843 -0.712 7.833 1.00 89.50 111 LYS A C 1
ATOM 880 O O . LYS A 1 111 ? -17.062 -0.587 7.743 1.00 89.50 111 LYS A O 1
ATOM 885 N N . LEU A 1 112 ? -14.973 0.265 7.573 1.00 88.75 112 LEU A N 1
ATOM 886 C CA . LEU A 1 112 ? -15.321 1.638 7.203 1.00 88.75 112 LEU A CA 1
ATOM 887 C C . LEU A 1 112 ? -15.171 1.906 5.711 1.00 88.75 112 LEU A C 1
ATOM 889 O O . LEU A 1 112 ? -15.592 2.961 5.255 1.00 88.75 112 LEU A O 1
ATOM 893 N N . LEU A 1 113 ? -14.582 0.979 4.960 1.00 89.56 113 LEU A N 1
ATOM 894 C CA . LEU A 1 113 ? -14.363 1.102 3.524 1.00 89.56 113 LEU A CA 1
ATOM 895 C C . LEU A 1 113 ? -15.369 0.236 2.768 1.00 89.56 113 LEU A C 1
ATOM 897 O O . LEU A 1 113 ? -15.723 -0.851 3.224 1.00 89.56 113 LEU A O 1
ATOM 901 N N . SER A 1 114 ? -15.852 0.732 1.636 1.00 89.81 114 SER A N 1
ATOM 902 C CA . SER A 1 114 ? -16.689 -0.010 0.688 1.00 89.81 114 SER A CA 1
ATOM 903 C C . SER A 1 114 ? -15.852 -0.526 -0.476 1.00 89.81 114 SER A C 1
ATOM 905 O O . SER A 1 114 ? -16.021 -1.662 -0.913 1.00 89.81 114 SER A O 1
ATOM 907 N N . SER A 1 115 ? -14.921 0.295 -0.965 1.00 91.19 115 SER A N 1
ATOM 908 C CA . SER A 1 115 ? -14.063 -0.039 -2.098 1.00 91.19 115 SER A CA 1
ATOM 909 C C . SER A 1 115 ? -12.796 0.819 -2.139 1.00 91.19 115 SER A C 1
ATOM 911 O O . SER A 1 115 ? -12.596 1.729 -1.332 1.00 91.19 115 SER A O 1
ATOM 913 N N . SER A 1 116 ? -11.921 0.479 -3.079 1.00 94.38 116 SER A N 1
ATOM 914 C CA . SER A 1 116 ? -10.674 1.165 -3.389 1.00 94.38 116 SER A CA 1
ATOM 915 C C . SER A 1 116 ? -10.457 1.068 -4.895 1.00 94.38 116 SER A C 1
ATOM 917 O O . SER A 1 116 ? -10.674 -0.002 -5.471 1.00 94.38 116 SER A O 1
ATOM 919 N N . GLU A 1 117 ? -10.067 2.166 -5.531 1.00 94.56 117 GLU A N 1
ATOM 920 C CA . GLU A 1 117 ? -9.890 2.254 -6.981 1.00 94.56 117 GLU A CA 1
ATOM 921 C C . GLU A 1 117 ? -8.675 3.111 -7.343 1.00 94.56 117 GLU A C 1
ATOM 923 O O . GLU A 1 117 ? -8.263 3.981 -6.581 1.00 94.56 117 GLU A O 1
ATOM 928 N N . THR A 1 118 ? -8.089 2.863 -8.512 1.00 93.06 118 THR A N 1
ATOM 929 C CA . THR A 1 118 ? -6.995 3.681 -9.039 1.00 93.06 118 THR A CA 1
ATOM 930 C C . THR A 1 118 ? -7.567 4.645 -10.068 1.00 93.06 118 THR A C 1
ATOM 932 O O . THR A 1 118 ? -8.141 4.222 -11.073 1.00 93.06 118 THR A O 1
ATOM 935 N N . GLN A 1 119 ? -7.407 5.943 -9.835 1.00 91.19 119 GLN A N 1
ATOM 936 C CA . GLN A 1 119 ? -7.850 6.975 -10.760 1.00 91.19 119 GLN A CA 1
ATOM 937 C C . GLN A 1 119 ? -6.842 7.098 -11.901 1.00 91.19 119 GLN A C 1
ATOM 939 O O . GLN A 1 119 ? -5.769 7.647 -11.707 1.00 91.19 119 GLN A O 1
ATOM 944 N N . LEU A 1 120 ? -7.211 6.615 -13.092 1.00 84.44 120 LEU A N 1
ATOM 945 C CA . LEU A 1 120 ? -6.324 6.574 -14.266 1.00 84.44 120 LEU A CA 1
ATOM 946 C C . LEU A 1 120 ? -6.165 7.919 -14.996 1.00 84.44 120 LEU A C 1
ATOM 948 O O . LEU A 1 120 ? -5.320 8.053 -15.882 1.00 84.44 120 LEU A O 1
ATOM 952 N N . LYS A 1 121 ? -7.004 8.905 -14.662 1.00 81.00 121 LYS A N 1
ATOM 953 C CA . LYS A 1 121 ? -6.894 10.271 -15.176 1.00 81.00 121 LYS A CA 1
ATOM 954 C C . LYS A 1 121 ? -5.960 11.058 -14.258 1.00 81.00 121 LYS A C 1
ATOM 956 O O . LYS A 1 121 ? -6.423 11.732 -13.341 1.00 81.00 121 LYS A O 1
ATOM 961 N N . ASN A 1 122 ? -4.660 10.956 -14.507 1.00 71.19 122 ASN A N 1
ATOM 962 C CA . ASN A 1 122 ? -3.646 11.738 -13.810 1.00 71.19 122 ASN A CA 1
ATOM 963 C C . ASN A 1 122 ? -3.554 13.161 -14.393 1.00 71.19 122 ASN A C 1
ATOM 965 O O . ASN A 1 122 ? -3.663 13.393 -15.595 1.00 71.19 122 ASN A O 1
ATOM 969 N N . HIS A 1 123 ? -3.377 14.157 -13.528 1.00 76.12 123 HIS A N 1
ATOM 970 C CA . HIS A 1 123 ? -3.208 15.561 -13.918 1.00 76.12 123 HIS A CA 1
ATOM 971 C C . HIS A 1 123 ? -1.744 15.841 -14.298 1.00 76.12 123 HIS A C 1
ATOM 973 O O . HIS A 1 123 ? -1.074 16.639 -13.648 1.00 76.12 123 HIS A O 1
ATOM 979 N N . SER A 1 124 ? -1.240 15.141 -15.320 1.00 80.62 124 SER A N 1
ATOM 980 C CA . SER A 1 124 ? 0.158 15.208 -15.790 1.00 80.62 124 SER A CA 1
ATOM 981 C C . SER A 1 124 ? 1.219 14.684 -14.806 1.00 80.62 124 SER A C 1
ATOM 983 O O . SER A 1 124 ? 2.403 14.946 -14.994 1.00 80.62 124 SER A O 1
ATOM 985 N N . SER A 1 125 ? 0.815 13.939 -13.772 1.00 87.69 125 SER A N 1
ATOM 986 C CA . SER A 1 125 ? 1.733 13.163 -12.929 1.00 87.69 125 SER A CA 1
ATOM 987 C C . SER A 1 125 ? 1.981 11.791 -13.552 1.00 87.69 125 SER A C 1
ATOM 989 O O . SER A 1 125 ? 1.086 11.211 -14.157 1.00 87.69 125 SER A O 1
ATOM 991 N N . ASP A 1 126 ? 3.183 11.260 -13.383 1.00 90.25 126 ASP A N 1
ATOM 992 C CA . ASP A 1 126 ? 3.528 9.861 -13.639 1.00 90.25 126 ASP A CA 1
ATOM 993 C C . ASP A 1 126 ? 2.863 8.891 -12.647 1.00 90.25 126 ASP A C 1
ATOM 995 O O . ASP A 1 126 ? 2.681 7.720 -12.978 1.00 90.25 126 ASP A O 1
ATOM 999 N N . HIS A 1 127 ? 2.414 9.370 -11.484 1.00 93.12 127 HIS A N 1
ATOM 1000 C CA . HIS A 1 127 ? 1.633 8.592 -10.526 1.00 93.12 127 HIS A CA 1
ATOM 1001 C C . HIS A 1 127 ? 0.115 8.739 -10.730 1.00 93.12 127 HIS A C 1
ATOM 1003 O O . HIS A 1 127 ? -0.406 9.790 -11.115 1.00 93.12 127 HIS A O 1
ATOM 1009 N N . GLN A 1 128 ? -0.606 7.660 -10.430 1.00 93.25 128 GLN A N 1
ATOM 1010 C CA . GLN A 1 128 ? -2.064 7.564 -10.420 1.00 93.25 128 GLN A CA 1
ATOM 1011 C C . GLN A 1 128 ? -2.556 7.485 -8.970 1.00 93.25 128 GLN A C 1
ATOM 1013 O O . GLN A 1 128 ? -2.072 6.674 -8.178 1.00 93.25 128 GLN A O 1
ATOM 1018 N N . SER A 1 129 ? 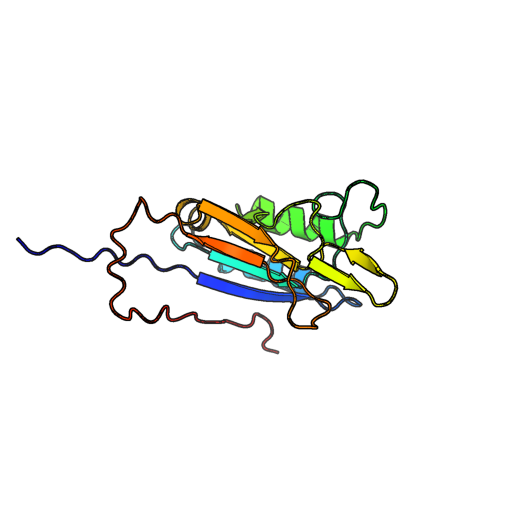-3.561 8.288 -8.624 1.00 91.75 129 SER A N 1
ATOM 1019 C CA . SER A 1 129 ? -4.115 8.321 -7.267 1.00 91.75 129 SER A CA 1
ATOM 1020 C C . SER 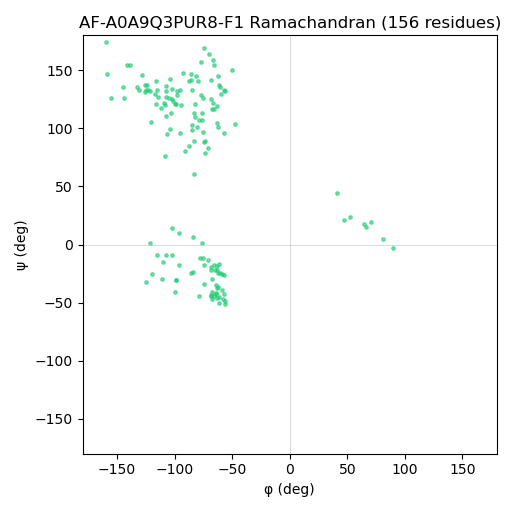A 1 129 ? -4.855 7.029 -6.919 1.00 91.75 129 SER A C 1
ATOM 1022 O O . SER A 1 129 ? -5.614 6.503 -7.732 1.00 91.75 129 SER A O 1
ATOM 1024 N N . ILE A 1 130 ? -4.715 6.562 -5.677 1.00 93.19 130 ILE A N 1
ATOM 1025 C CA . ILE A 1 130 ? -5.599 5.541 -5.100 1.00 93.19 130 ILE A CA 1
ATOM 1026 C C . ILE A 1 130 ? -6.710 6.253 -4.327 1.00 93.19 130 ILE A C 1
ATOM 1028 O O . ILE A 1 130 ? -6.444 6.988 -3.375 1.00 93.19 130 ILE A O 1
ATOM 1032 N N . ILE A 1 131 ? -7.955 6.019 -4.728 1.00 93.25 131 ILE A N 1
ATOM 1033 C CA . ILE A 1 131 ? -9.156 6.552 -4.092 1.00 93.25 131 ILE A CA 1
ATOM 1034 C C . ILE A 1 131 ? -9.727 5.487 -3.163 1.00 93.25 131 ILE A C 1
ATOM 1036 O O . ILE A 1 131 ? -9.931 4.342 -3.561 1.00 93.25 131 ILE A O 1
ATOM 1040 N N . LEU A 1 132 ? -9.984 5.869 -1.914 1.00 92.44 132 LEU A N 1
ATOM 1041 C CA . LEU A 1 132 ? -10.579 5.003 -0.901 1.00 92.44 132 LEU A CA 1
ATOM 1042 C C . LEU A 1 132 ? -12.004 5.469 -0.636 1.00 92.44 132 LEU A C 1
ATOM 1044 O O . LEU A 1 132 ? -12.216 6.601 -0.201 1.00 92.44 132 LEU A O 1
ATOM 1048 N N . ASN A 1 133 ? -12.970 4.588 -0.869 1.00 90.75 133 ASN A N 1
ATOM 1049 C CA . ASN A 1 133 ? -14.384 4.910 -0.744 1.00 90.75 133 ASN A CA 1
ATOM 1050 C C . ASN A 1 133 ? -14.904 4.428 0.615 1.00 90.75 133 ASN A C 1
ATOM 1052 O O . ASN A 1 133 ? -14.839 3.227 0.899 1.00 90.75 133 ASN A O 1
ATOM 1056 N N . PRO A 1 134 ? -15.431 5.316 1.474 1.00 85.06 134 PRO A N 1
ATOM 1057 C CA . PRO A 1 134 ? -16.066 4.909 2.720 1.00 85.06 134 PRO A CA 1
ATOM 1058 C C . PRO A 1 134 ? -17.350 4.094 2.490 1.00 85.06 134 PRO A C 1
ATOM 1060 O O . PRO A 1 134 ? -18.022 4.223 1.466 1.00 85.06 134 PRO A O 1
ATOM 1063 N N . SER A 1 135 ? -17.715 3.258 3.459 1.00 82.12 135 SER A N 1
ATOM 1064 C CA . SER A 1 135 ? -19.031 2.616 3.538 1.00 82.12 135 SER A CA 1
ATOM 1065 C C . SER A 1 135 ? -20.014 3.567 4.225 1.00 82.12 135 SER A C 1
ATOM 1067 O O . SER A 1 135 ? -19.980 3.708 5.445 1.00 82.12 135 SER A O 1
ATOM 1069 N N . LEU A 1 136 ? -20.885 4.222 3.451 1.00 63.50 136 LEU A N 1
ATOM 1070 C CA . LEU A 1 136 ? -21.834 5.224 3.963 1.00 63.50 136 LEU A CA 1
ATOM 1071 C C . LEU A 1 136 ? -23.040 4.622 4.716 1.00 63.50 136 LEU A C 1
ATOM 1073 O O . LEU A 1 136 ? -23.727 5.338 5.434 1.00 63.50 136 LEU A O 1
ATOM 1077 N N . ASP A 1 137 ? -23.255 3.307 4.638 1.00 55.47 137 ASP A N 1
ATOM 1078 C CA . ASP A 1 137 ? -24.430 2.636 5.223 1.00 55.47 137 ASP A CA 1
ATOM 1079 C C . ASP A 1 137 ? -24.308 2.272 6.716 1.00 55.47 137 ASP A C 1
ATOM 1081 O O . ASP A 1 137 ? -25.181 1.598 7.265 1.00 55.47 137 ASP A O 1
ATOM 1085 N N . LYS A 1 138 ? -23.239 2.681 7.417 1.00 48.81 138 LYS A N 1
ATOM 1086 C CA . LYS A 1 138 ? -23.035 2.318 8.841 1.00 48.81 138 LYS A CA 1
ATOM 1087 C C . LYS A 1 138 ? -22.905 3.477 9.818 1.00 48.81 138 LYS A C 1
ATOM 1089 O O . LYS A 1 138 ? -22.800 3.243 11.021 1.00 48.81 138 LYS A O 1
ATOM 1094 N N . THR A 1 139 ? -23.005 4.707 9.345 1.00 41.12 139 THR A N 1
ATOM 1095 C CA . THR A 1 139 ? -23.006 5.893 10.199 1.00 41.12 139 THR A CA 1
ATOM 1096 C C . THR A 1 139 ? -23.724 6.990 9.441 1.00 41.12 139 THR A C 1
ATOM 1098 O O . THR A 1 139 ? -23.373 7.289 8.308 1.00 41.12 139 THR A O 1
ATOM 1101 N N . ALA A 1 140 ? -24.738 7.594 10.056 1.00 36.84 140 ALA A N 1
ATOM 1102 C CA . ALA A 1 140 ? -25.337 8.819 9.556 1.00 36.84 140 ALA A CA 1
ATOM 1103 C C . ALA A 1 140 ? -24.241 9.892 9.433 1.00 36.84 140 ALA A C 1
ATOM 1105 O O . ALA A 1 140 ? -23.877 10.533 10.41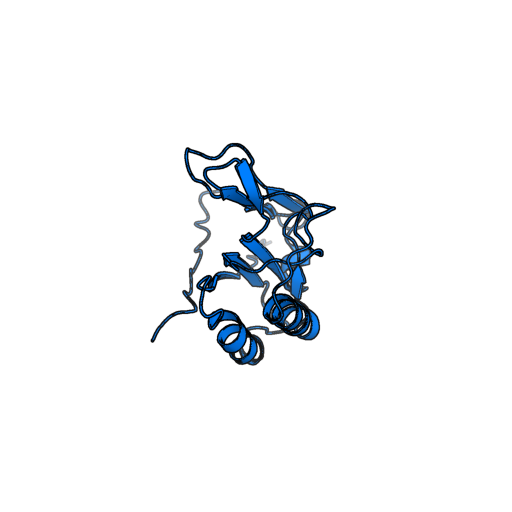7 1.00 36.84 140 ALA A O 1
ATOM 1106 N N . ILE A 1 141 ? -23.677 10.059 8.238 1.00 42.31 141 ILE A N 1
ATOM 1107 C CA . ILE A 1 141 ? -22.768 11.158 7.935 1.00 42.31 141 ILE A CA 1
ATOM 1108 C C . ILE A 1 141 ? -23.651 12.353 7.581 1.00 42.31 141 ILE A C 1
ATOM 1110 O O . ILE A 1 141 ? -24.014 12.566 6.427 1.00 42.31 141 ILE A O 1
ATOM 1114 N N . GLN A 1 142 ? -24.025 13.134 8.595 1.00 35.34 142 GLN A N 1
ATOM 1115 C CA . GLN A 1 142 ? -24.460 14.509 8.375 1.00 35.34 142 GLN A CA 1
ATOM 1116 C C . GLN A 1 142 ? -23.205 15.328 8.048 1.00 35.34 142 GLN A C 1
ATOM 1118 O O . GLN A 1 142 ? -22.529 15.856 8.927 1.00 35.34 142 GLN A O 1
ATOM 1123 N N . THR A 1 143 ? -22.849 15.408 6.768 1.00 32.94 143 THR A N 1
ATOM 1124 C CA . THR A 1 143 ? -21.853 16.366 6.281 1.00 32.94 143 THR A CA 1
ATOM 1125 C C . THR A 1 143 ? -22.443 17.779 6.321 1.00 32.94 143 THR A C 1
ATOM 1127 O O . THR A 1 143 ? -22.909 18.318 5.322 1.00 32.94 143 THR A O 1
ATOM 1130 N N . LYS A 1 144 ? -22.397 18.415 7.494 1.00 28.81 144 LYS A N 1
ATOM 1131 C CA . LYS A 1 144 ? -22.246 19.873 7.590 1.00 28.81 144 LYS A CA 1
ATOM 1132 C C . LYS A 1 144 ? -20.822 20.134 8.065 1.00 28.81 144 LYS A C 1
ATOM 1134 O O . LYS A 1 144 ? -20.547 20.029 9.251 1.00 28.81 144 LYS A O 1
ATOM 1139 N N . GLU A 1 145 ? -19.925 20.370 7.108 1.00 34.72 145 GLU A N 1
ATOM 1140 C CA . GLU A 1 145 ? -18.542 20.830 7.322 1.00 34.72 145 GLU A CA 1
ATOM 1141 C C . GLU A 1 145 ? -17.781 20.183 8.495 1.00 34.72 145 GLU A C 1
ATOM 1143 O O . GLU A 1 145 ? -17.062 20.847 9.247 1.00 34.72 145 GLU A O 1
ATOM 1148 N N . SER A 1 146 ? -17.876 18.863 8.655 1.00 30.17 146 SER A N 1
ATOM 1149 C CA . SER A 1 146 ? -16.949 18.162 9.534 1.00 30.17 146 SER A CA 1
ATOM 1150 C C . SER A 1 146 ? -15.611 18.066 8.812 1.00 30.17 146 SER A C 1
ATOM 1152 O O . SER A 1 146 ? -15.376 17.204 7.968 1.00 30.17 146 SER A O 1
ATOM 1154 N N . HIS A 1 147 ? -14.723 19.007 9.131 1.00 29.80 147 HIS A N 1
ATOM 1155 C CA . HIS A 1 147 ? -13.305 18.900 8.837 1.00 29.80 147 HIS A CA 1
ATOM 1156 C C . HIS A 1 147 ? -12.834 17.511 9.285 1.00 29.80 147 HIS A C 1
ATOM 1158 O O . HIS A 1 147 ? -12.651 17.264 10.481 1.00 29.80 147 HIS A O 1
ATOM 1164 N N . ILE A 1 148 ? -12.631 16.592 8.336 1.00 32.88 148 ILE A N 1
ATOM 1165 C CA . ILE A 1 148 ? -11.832 15.400 8.590 1.00 32.88 148 ILE A CA 1
ATOM 1166 C C . ILE A 1 148 ? -10.448 15.943 8.916 1.00 32.88 148 ILE A C 1
ATOM 1168 O O . ILE A 1 148 ? -9.698 16.358 8.034 1.00 32.88 148 ILE A O 1
ATOM 1172 N N . LYS A 1 149 ? -10.118 15.998 10.207 1.00 27.89 149 LYS A N 1
ATOM 1173 C CA . LYS A 1 149 ? -8.783 16.376 10.653 1.00 27.89 149 LYS A CA 1
ATOM 1174 C C . LYS A 1 149 ? -7.860 15.194 10.360 1.00 27.89 149 LYS A C 1
ATOM 1176 O O . LYS A 1 149 ? -7.566 14.384 11.235 1.00 27.89 149 LYS A O 1
ATOM 1181 N N . MET A 1 150 ? -7.455 15.072 9.097 1.00 31.20 150 MET A N 1
ATOM 1182 C CA . MET A 1 150 ? -6.401 14.167 8.658 1.00 31.20 150 MET A CA 1
ATOM 1183 C C . MET A 1 150 ? -5.106 14.608 9.332 1.00 31.20 150 MET A C 1
ATOM 1185 O O . MET A 1 150 ? -4.500 15.612 8.962 1.00 31.20 150 MET A O 1
ATOM 1189 N N . ARG A 1 151 ? -4.685 13.866 10.355 1.00 28.88 151 ARG A N 1
ATOM 1190 C CA . ARG A 1 151 ? -3.344 14.011 10.906 1.00 28.88 151 ARG A CA 1
ATOM 1191 C C . ARG A 1 151 ? -2.417 13.151 10.053 1.00 28.88 151 ARG A C 1
ATOM 1193 O O . ARG A 1 151 ? -2.393 11.934 10.196 1.00 28.88 151 ARG A O 1
ATOM 1200 N N . LEU A 1 152 ? -1.723 13.788 9.114 1.00 29.80 152 LEU A N 1
ATOM 1201 C CA . LEU A 1 152 ? -0.637 13.165 8.367 1.00 29.80 152 LEU A CA 1
ATOM 1202 C C . LEU A 1 152 ? 0.576 13.073 9.293 1.00 29.80 152 LEU A C 1
ATOM 1204 O O . LEU A 1 152 ? 1.403 13.980 9.333 1.00 29.80 152 LEU A O 1
ATOM 1208 N N . ASP A 1 153 ? 0.675 11.989 10.053 1.00 38.56 153 ASP A N 1
ATOM 1209 C CA . ASP A 1 153 ? 1.928 11.679 10.733 1.00 38.56 153 ASP A CA 1
ATOM 1210 C C . ASP A 1 153 ? 2.891 11.125 9.672 1.00 38.56 153 ASP A C 1
ATOM 1212 O O . ASP A 1 153 ? 2.705 10.008 9.174 1.00 38.56 153 ASP A O 1
ATOM 1216 N N . LYS A 1 154 ? 3.903 11.909 9.284 1.00 37.34 154 LYS A N 1
ATOM 1217 C CA . LYS A 1 154 ? 5.013 11.396 8.473 1.00 37.34 154 LYS A CA 1
ATOM 1218 C C . LYS A 1 154 ? 5.805 10.426 9.343 1.00 37.34 154 LYS A C 1
ATOM 1220 O O . LYS A 1 154 ? 6.265 10.790 10.418 1.00 37.34 154 LYS A O 1
ATOM 1225 N N . LEU A 1 155 ? 5.994 9.189 8.886 1.00 46.78 155 LEU A N 1
ATOM 1226 C CA . LEU A 1 155 ? 6.816 8.214 9.617 1.00 46.78 155 LEU A CA 1
ATOM 1227 C C . LEU A 1 155 ? 8.331 8.464 9.478 1.00 46.78 155 LEU A C 1
ATOM 1229 O O . LEU A 1 155 ? 9.105 7.732 10.097 1.00 46.78 155 LEU A O 1
ATOM 1233 N N . ASN A 1 156 ? 8.723 9.523 8.761 1.00 38.25 156 ASN A N 1
ATOM 1234 C CA . ASN A 1 156 ? 10.100 9.960 8.548 1.00 38.25 156 ASN A CA 1
ATOM 1235 C C . ASN A 1 156 ? 10.371 11.253 9.333 1.00 38.25 156 ASN A C 1
ATOM 1237 O O . ASN A 1 156 ? 10.414 12.337 8.756 1.00 38.25 156 ASN A O 1
ATOM 1241 N N . GLU A 1 157 ? 10.542 11.136 10.645 1.00 31.81 157 GLU A N 1
ATOM 1242 C CA . GLU A 1 157 ? 11.277 12.132 11.425 1.00 31.81 157 GLU A CA 1
ATOM 1243 C C . GLU A 1 157 ? 12.596 11.473 11.835 1.00 31.81 157 GLU A C 1
ATOM 1245 O O . GLU A 1 157 ? 12.588 10.365 12.380 1.00 31.81 157 GLU A O 1
ATOM 1250 N N . LYS A 1 158 ? 13.699 12.109 11.422 1.00 32.72 158 LYS A N 1
ATOM 1251 C CA . LYS A 1 158 ? 15.063 11.796 11.855 1.00 32.72 158 LYS A CA 1
ATOM 1252 C C . LYS A 1 158 ? 15.221 12.089 13.340 1.00 32.72 158 LYS A C 1
ATOM 1254 O O . LYS A 1 158 ? 14.619 13.090 13.785 1.00 32.72 158 LYS A O 1
#

Nearest PDB structures (foldseek):
  1wdu-assembly2_B  TM=8.004E-01  e=3.292E-07  Bombyx mori
  1wdu-assembly1_A  TM=8.321E-01  e=2.294E-06  Bombyx mori
  7n8k-assembly2_B  TM=7.954E-01  e=9.783E-05  Homo sapiens
  2v0r-assembly2_B  TM=7.723E-01  e=1.072E-03  Homo sapiens

pLDDT: mean 81.04, std 21.02, range [27.89, 97.69]

Foldseek 3Di:
DDDDADDAAAAEEEEEQDLPPSVRLVLLLVCLVPPQDPRHKYKYKYQRNFDDQFAAAPPPDDGDPSVVSSCCSQVVSQKDWQAHGHDFFFQDPVRDTTNRITMIIHPVNVQFFDHKYWAPPDPPDRGTDIDTHTDCVPHPPPPPPPPSPHDHDHSDDD